Protein AF-A0A7S2YPS2-F1 (afdb_monomer)

Sequence (137 aa):
KQSSAADPNCEWVTFKEVQDCWKTAQAHESKMYNDDGLASETNKLLTSDDYKDGVWEPFWELVHQHRNKRWSAKDPGIVVLDCFAGVGTLIVALKRLGIRIQCVIHCEHDKVATHTFQFNHDCQYNPELVNDGIRYV

Solvent-accessible surface area (backbone atoms only — not comparable to full-atom values): 8282 Å² total; per-residue (Å²): 135,83,79,81,73,76,64,90,82,66,77,71,82,46,71,63,56,53,52,51,51,47,52,52,50,48,61,46,61,72,37,99,58,71,61,76,88,70,60,58,89,84,40,65,64,80,70,29,65,67,44,36,67,71,46,49,50,57,50,50,52,48,23,62,68,26,71,78,62,76,80,54,94,83,56,85,45,45,76,45,78,37,76,74,35,51,57,38,65,67,58,54,51,40,54,60,43,53,52,60,55,41,31,39,40,66,39,60,85,53,66,66,30,44,47,50,22,32,61,75,69,31,37,89,75,24,72,89,46,78,79,80,76,56,44,77,81

Organism: NCBI:txid265537

Secondary structure (DSSP, 8-state):
----PPPTT--PPPHHHHHHHHHHHHHHHTSSS--GGG--TT-TTTT-HHHIIIIIHHHHHHHHHHTT----TTSPPEEEEEET-TTTHHHHHHHHTT--EEEEEEE---HHHHHHHHHHH-TTT-TTS---S-EE-

pLDDT: mean 76.77, std 16.88, range [38.72, 97.5]

Mean predicted aligned error: 12.76 Å

Foldseek 3Di:
DDDPDPDPPPPDQDPVNVVVVVVVVCVQVVPPDNPLVPDDPPPCQSPDPCNCVVPVVVLVVLLVVQVPPDDDPPDDADEEEQACCFQPVVVVSCVSSVGGHAEYEDHHDDPVSVLNNCCVPPCVSPVVDDCPNYHYD

Radius of gyration: 18.96 Å; Cα contacts (8 Å, |Δi|>4): 117; chains: 1; bounding box: 40×50×46 Å

InterPro domains:
  IPR029063 S-adenosyl-L-methionine-dependent methyltransferase superfamily [G3DSA:3.40.50.150] (77-133)
  IPR029063 S-adenosyl-L-methionine-dependent methyltransferase superfamily [SSF53335] (79-126)

Nearest PDB structures (foldseek):
  4u7t-assembly1_A  TM=8.428E-01  e=1.336E-01  Homo sapiens
  4ckb-assembly1_D  TM=5.516E-01  e=3.891E-02  Orthopoxvirus vaccinia
  4ckb-assembly2_A  TM=5.517E-01  e=5.745E-02  Orthopoxvirus vaccinia
  2vdw-assembly2_C  TM=5.570E-01  e=1.031E-01  Orthopoxvirus vaccinia
  7ebx-assembly1_A  TM=4.526E-01  e=3.669E+00  Bombyx mori

Structure (mmCIF, N/CA/C/O backbone):
data_AF-A0A7S2YPS2-F1
#
_entry.id   AF-A0A7S2YPS2-F1
#
loop_
_atom_site.group_PDB
_atom_site.id
_atom_site.type_symbol
_atom_site.label_atom_id
_atom_site.label_alt_id
_atom_site.label_comp_id
_atom_site.label_asym_id
_atom_site.label_entity_id
_atom_site.label_seq_id
_atom_site.pdbx_PDB_ins_code
_atom_site.Cartn_x
_atom_site.Cartn_y
_atom_site.Cartn_z
_atom_site.occupancy
_atom_site.B_iso_or_equiv
_atom_site.auth_seq_id
_atom_site.auth_comp_id
_atom_site.auth_asym_id
_atom_site.auth_atom_id
_atom_site.pdbx_PDB_model_num
ATOM 1 N N . LYS A 1 1 ? 18.286 -34.179 -25.113 1.00 43.31 1 LYS A N 1
ATOM 2 C CA . LYS A 1 1 ? 18.698 -32.954 -24.388 1.00 43.31 1 LYS A CA 1
ATOM 3 C C . LYS A 1 1 ? 18.634 -31.800 -25.382 1.00 43.31 1 LYS A C 1
ATOM 5 O O . LYS A 1 1 ? 19.569 -31.639 -26.149 1.00 43.31 1 LYS A O 1
ATOM 10 N N . GLN A 1 2 ? 17.497 -31.111 -25.469 1.00 40.06 2 GLN A N 1
ATOM 11 C CA . GLN A 1 2 ? 17.365 -29.907 -26.294 1.00 40.06 2 GLN A CA 1
ATOM 12 C C . GLN A 1 2 ? 17.868 -28.728 -25.457 1.00 40.06 2 GLN A C 1
ATOM 14 O O . GLN A 1 2 ? 17.329 -28.481 -24.382 1.00 40.06 2 GLN A O 1
ATOM 19 N N . SER A 1 3 ? 18.934 -28.061 -25.900 1.00 45.69 3 SER A N 1
ATOM 20 C CA . SER A 1 3 ? 19.314 -26.759 -25.357 1.00 45.69 3 SER A CA 1
ATOM 21 C C . SER A 1 3 ? 18.352 -25.727 -25.935 1.00 45.69 3 SER A C 1
ATOM 23 O O . SER A 1 3 ? 18.337 -25.525 -27.150 1.00 45.69 3 SER A O 1
ATOM 25 N N . SER A 1 4 ? 17.539 -25.095 -25.090 1.00 47.06 4 SER A N 1
ATOM 26 C CA . SER A 1 4 ? 16.800 -23.900 -25.484 1.00 47.06 4 SER A CA 1
ATOM 27 C C . SER A 1 4 ? 17.824 -22.809 -25.786 1.00 47.06 4 SER A C 1
ATOM 29 O O . SER A 1 4 ? 18.485 -22.306 -24.875 1.00 47.06 4 SER A O 1
ATOM 31 N N . ALA A 1 5 ? 18.010 -22.493 -27.065 1.00 53.22 5 ALA A N 1
ATOM 32 C CA . ALA A 1 5 ? 18.703 -21.278 -27.454 1.00 53.22 5 ALA A CA 1
ATOM 33 C C . ALA A 1 5 ? 17.948 -20.102 -26.819 1.00 53.22 5 ALA A C 1
ATOM 35 O O . ALA A 1 5 ? 16.731 -20.002 -26.977 1.00 53.22 5 ALA A O 1
ATOM 36 N N . ALA A 1 6 ? 18.656 -19.289 -26.035 1.00 56.00 6 ALA A N 1
ATOM 37 C CA . ALA A 1 6 ? 18.104 -18.068 -25.471 1.00 56.00 6 ALA A CA 1
ATOM 38 C C . ALA A 1 6 ? 17.603 -17.182 -26.619 1.00 56.00 6 ALA A C 1
ATOM 40 O O . ALA A 1 6 ? 18.308 -17.011 -27.616 1.00 56.00 6 ALA A O 1
ATOM 41 N N . ASP A 1 7 ? 16.378 -16.679 -26.487 1.00 55.09 7 ASP A N 1
ATOM 42 C CA . ASP A 1 7 ? 15.782 -15.751 -27.442 1.00 55.09 7 ASP A CA 1
ATOM 43 C C . ASP A 1 7 ? 16.693 -14.512 -27.569 1.00 55.09 7 ASP A C 1
ATOM 45 O O . ASP A 1 7 ? 16.974 -13.868 -26.553 1.00 55.09 7 ASP A O 1
ATOM 49 N N . PRO A 1 8 ? 17.191 -14.175 -28.773 1.00 52.72 8 PRO A N 1
ATOM 50 C CA . PRO A 1 8 ? 18.046 -13.009 -28.983 1.00 52.72 8 PRO A CA 1
ATOM 51 C C . PRO A 1 8 ? 17.337 -11.673 -28.706 1.00 52.72 8 PRO A C 1
ATOM 53 O O . PRO A 1 8 ? 18.015 -10.651 -28.652 1.00 52.72 8 PRO A O 1
ATOM 56 N N . ASN A 1 9 ? 16.015 -11.673 -28.495 1.00 50.56 9 ASN A N 1
ATOM 57 C CA . ASN A 1 9 ? 15.242 -10.493 -28.101 1.00 50.56 9 ASN A CA 1
ATOM 58 C C . ASN A 1 9 ? 15.048 -10.347 -26.581 1.00 50.56 9 ASN A C 1
ATOM 60 O O . ASN A 1 9 ? 14.385 -9.409 -26.139 1.00 50.56 9 ASN A O 1
ATOM 64 N N . CYS A 1 10 ? 15.621 -11.233 -25.760 1.00 45.88 10 CYS A N 1
ATOM 65 C CA . CYS A 1 10 ? 15.756 -10.974 -24.327 1.00 45.88 10 CYS A CA 1
ATOM 66 C C . CYS A 1 10 ? 16.949 -10.035 -24.103 1.00 45.88 10 CYS A C 1
ATOM 68 O O . CYS A 1 10 ? 18.048 -10.476 -23.757 1.00 45.88 10 CYS A O 1
ATOM 70 N N . GLU A 1 11 ? 16.743 -8.733 -24.315 1.00 56.53 11 GLU A N 1
ATOM 71 C CA . GLU A 1 11 ? 17.681 -7.721 -23.831 1.00 56.53 11 GLU A CA 1
ATOM 72 C C . GLU A 1 11 ? 17.707 -7.787 -22.302 1.00 56.53 11 GLU A C 1
ATOM 74 O O . GLU A 1 11 ? 16.761 -7.418 -21.605 1.00 56.53 11 GLU A O 1
ATOM 79 N N . TRP A 1 12 ? 18.793 -8.343 -21.770 1.00 61.34 12 TRP A N 1
ATOM 80 C CA . TRP A 1 12 ? 19.051 -8.347 -20.342 1.00 61.34 12 TRP A CA 1
ATOM 81 C C . TRP A 1 12 ? 19.258 -6.907 -19.893 1.00 61.34 12 TRP A C 1
ATOM 83 O O . TRP A 1 12 ? 20.226 -6.267 -20.305 1.00 61.34 12 TRP A O 1
ATOM 93 N N . VAL A 1 13 ? 18.362 -6.423 -19.033 1.00 60.59 13 VAL A N 1
ATOM 94 C CA . VAL A 1 13 ? 18.512 -5.129 -18.365 1.00 60.59 13 VAL A CA 1
ATOM 95 C C . VAL A 1 13 ? 19.885 -5.098 -17.698 1.00 60.59 13 VAL A C 1
ATOM 97 O O . VAL A 1 13 ? 20.231 -5.972 -16.895 1.00 60.59 13 VAL A O 1
ATOM 100 N N . THR A 1 14 ? 20.702 -4.122 -18.064 1.00 74.50 14 THR A N 1
ATOM 101 C CA . THR A 1 14 ? 22.059 -3.992 -17.548 1.00 74.50 14 THR A CA 1
ATOM 102 C C . THR A 1 14 ? 22.025 -3.578 -16.079 1.00 74.50 14 THR A C 1
ATOM 104 O O . THR A 1 14 ? 21.118 -2.887 -15.617 1.00 74.50 14 THR A O 1
ATOM 107 N N . PHE A 1 15 ? 23.059 -3.948 -15.319 1.00 65.12 15 PHE A N 1
ATOM 108 C CA . PHE A 1 15 ? 23.180 -3.541 -13.915 1.00 65.12 15 PHE A CA 1
ATOM 109 C C . PHE A 1 15 ? 23.082 -2.018 -13.740 1.00 65.12 15 PHE A C 1
ATOM 111 O O . PHE A 1 15 ? 22.505 -1.544 -12.767 1.00 65.12 15 PHE A O 1
ATOM 118 N N . LYS A 1 16 ? 23.607 -1.256 -14.706 1.00 68.56 16 LYS A N 1
ATOM 119 C CA . LYS A 1 16 ? 23.525 0.204 -14.718 1.00 68.56 16 LYS A CA 1
ATOM 120 C C . LYS A 1 16 ? 22.080 0.686 -14.850 1.00 68.56 16 LYS A C 1
ATOM 122 O O . LYS A 1 16 ? 21.675 1.541 -14.077 1.00 68.56 16 LYS A O 1
ATOM 127 N N . GLU A 1 17 ? 21.307 0.112 -15.767 1.00 66.31 17 GLU A N 1
ATOM 128 C CA . GLU A 1 17 ? 19.888 0.450 -15.938 1.00 66.31 17 GLU A CA 1
ATOM 129 C C . GLU A 1 17 ? 19.080 0.109 -14.686 1.00 66.31 17 GLU A C 1
ATOM 131 O O . GLU A 1 17 ? 18.284 0.926 -14.237 1.00 66.31 17 GLU A O 1
ATOM 136 N N . VAL A 1 18 ? 19.354 -1.033 -14.046 1.00 63.97 18 VAL A N 1
ATOM 137 C CA . VAL A 1 18 ? 18.748 -1.375 -12.748 1.00 63.97 18 VAL A CA 1
ATOM 138 C C . VAL A 1 18 ? 19.108 -0.334 -11.683 1.00 63.97 18 VAL A C 1
ATOM 140 O O . VAL A 1 18 ? 18.242 0.100 -10.925 1.00 63.97 18 VAL A O 1
ATOM 143 N N . GLN A 1 19 ? 20.369 0.100 -11.627 1.00 66.12 19 GLN A N 1
ATOM 144 C CA . GLN A 1 19 ? 20.838 1.086 -10.651 1.00 66.12 19 GLN A CA 1
ATOM 145 C C . GLN A 1 19 ? 20.251 2.481 -10.890 1.00 66.12 19 GLN A C 1
ATOM 147 O O . GLN A 1 19 ? 19.938 3.186 -9.929 1.00 66.12 19 GLN A O 1
ATOM 152 N N . ASP A 1 20 ? 20.109 2.879 -12.150 1.00 68.00 20 ASP A N 1
ATOM 153 C CA . ASP A 1 20 ? 19.528 4.158 -12.542 1.00 68.00 20 ASP A CA 1
ATOM 154 C C . ASP A 1 20 ? 18.016 4.154 -12.264 1.00 68.00 20 ASP A C 1
ATOM 156 O O . ASP A 1 20 ? 17.522 5.066 -11.602 1.00 68.00 20 ASP A O 1
ATOM 160 N N . CYS A 1 21 ? 17.304 3.075 -12.615 1.00 64.94 21 CYS A N 1
ATOM 161 C CA . CYS A 1 21 ? 15.903 2.878 -12.235 1.00 64.94 21 CYS A CA 1
ATOM 162 C C . CYS A 1 21 ? 15.707 2.885 -10.714 1.00 64.94 21 CYS A C 1
ATOM 164 O O . CYS A 1 21 ? 14.763 3.507 -10.232 1.00 64.94 21 CYS A O 1
ATOM 166 N N . TRP A 1 22 ? 16.600 2.249 -9.949 1.00 66.38 22 TRP A N 1
ATOM 167 C CA . TRP A 1 22 ? 16.543 2.247 -8.485 1.00 66.38 22 TRP A CA 1
ATOM 168 C C . TRP A 1 22 ? 16.751 3.645 -7.892 1.00 66.38 22 TRP A C 1
ATOM 170 O O . TRP A 1 22 ? 15.989 4.052 -7.021 1.00 66.38 22 TRP A O 1
ATOM 180 N N . LYS A 1 23 ? 17.728 4.418 -8.384 1.00 67.06 23 LYS A N 1
ATOM 181 C CA . LYS A 1 23 ? 17.9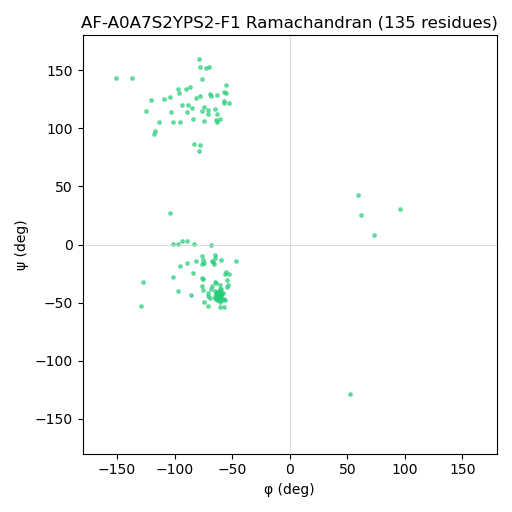46 5.806 -7.934 1.00 67.06 23 LYS A CA 1
ATOM 182 C C . LYS A 1 23 ? 16.758 6.703 -8.264 1.00 67.06 23 LYS A C 1
ATOM 184 O O . LYS A 1 23 ? 16.372 7.521 -7.434 1.00 67.06 23 LYS A O 1
ATOM 189 N N . THR A 1 24 ? 16.171 6.549 -9.451 1.00 64.88 24 THR A N 1
ATOM 190 C CA . THR A 1 24 ? 14.962 7.282 -9.842 1.00 64.88 24 THR A CA 1
ATOM 191 C C . THR A 1 24 ? 13.779 6.894 -8.958 1.00 64.88 24 THR A C 1
ATOM 193 O O . THR A 1 24 ? 13.121 7.777 -8.416 1.00 64.88 24 THR A O 1
ATOM 196 N N . ALA A 1 25 ? 13.553 5.596 -8.734 1.00 56.91 25 ALA A N 1
ATOM 197 C CA . ALA A 1 25 ? 12.496 5.107 -7.851 1.00 56.91 25 ALA A CA 1
ATOM 198 C C . ALA A 1 25 ? 12.678 5.614 -6.411 1.00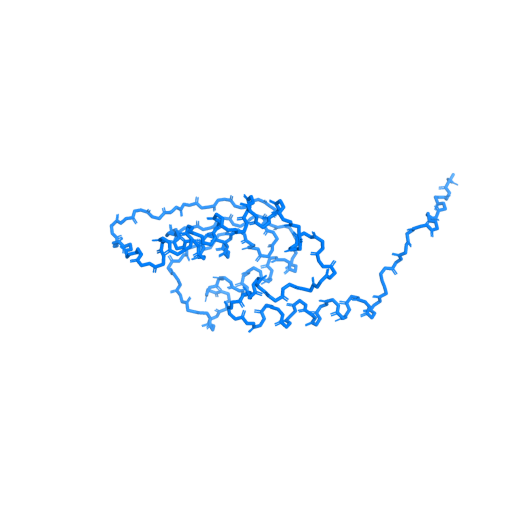 56.91 25 ALA A C 1
ATOM 200 O O . ALA A 1 25 ? 11.744 6.161 -5.835 1.00 56.91 25 ALA A O 1
ATOM 201 N N . GLN A 1 26 ? 13.897 5.549 -5.871 1.00 54.38 26 GLN A N 1
ATOM 202 C CA . GLN A 1 26 ? 14.226 6.060 -4.540 1.00 54.38 26 GLN A CA 1
ATOM 203 C C . GLN A 1 26 ? 14.023 7.579 -4.439 1.00 54.38 26 GLN A C 1
ATOM 205 O O . GLN A 1 26 ? 13.483 8.066 -3.449 1.00 54.38 26 GLN A O 1
ATOM 210 N N . ALA A 1 27 ? 14.420 8.348 -5.457 1.00 53.12 27 ALA A N 1
ATOM 211 C CA . ALA A 1 27 ? 14.188 9.791 -5.486 1.00 53.12 27 ALA A CA 1
ATOM 212 C C . ALA A 1 27 ? 12.688 10.131 -5.537 1.00 53.12 27 ALA A C 1
ATOM 214 O O . ALA A 1 27 ? 12.270 11.127 -4.943 1.00 53.12 27 ALA A O 1
ATOM 215 N N . HIS A 1 28 ? 11.881 9.294 -6.194 1.00 52.09 28 HIS A N 1
ATOM 216 C CA . HIS A 1 28 ? 10.429 9.447 -6.271 1.00 52.09 28 HIS A CA 1
ATOM 217 C C . HIS A 1 28 ? 9.743 9.048 -4.952 1.00 52.09 28 HIS A C 1
ATOM 219 O O . HIS A 1 28 ? 8.851 9.765 -4.512 1.00 52.09 28 HIS A O 1
ATOM 225 N N . GLU A 1 29 ? 10.209 7.989 -4.280 1.00 44.69 29 GLU A N 1
ATOM 226 C CA . GLU A 1 29 ? 9.695 7.532 -2.976 1.00 44.69 29 GLU A CA 1
ATOM 227 C C . GLU A 1 29 ? 10.141 8.407 -1.791 1.00 44.69 29 GLU A C 1
ATOM 229 O O . GLU A 1 29 ? 9.417 8.539 -0.807 1.00 44.69 29 GLU A O 1
ATOM 234 N N . SER A 1 30 ? 11.323 9.035 -1.865 1.00 41.56 30 SER A N 1
ATOM 235 C CA . SER A 1 30 ? 11.890 9.863 -0.781 1.00 41.56 30 SER A CA 1
ATOM 236 C C . SER A 1 30 ? 11.119 11.157 -0.499 1.00 41.56 30 SER A C 1
ATOM 238 O O . SER A 1 30 ? 11.318 11.796 0.539 1.00 41.56 30 SER A O 1
ATOM 240 N N . LYS A 1 31 ? 10.224 11.559 -1.404 1.00 44.44 31 LYS A N 1
ATOM 241 C CA . LYS A 1 31 ? 9.253 12.609 -1.123 1.00 44.44 31 LYS A CA 1
ATOM 242 C C . LYS A 1 31 ? 8.038 11.918 -0.523 1.00 44.44 31 LYS A C 1
ATOM 244 O O . LYS A 1 31 ? 7.392 11.120 -1.183 1.00 44.44 31 LYS A O 1
ATOM 249 N N . MET A 1 32 ? 7.687 12.294 0.709 1.00 38.72 32 MET A N 1
ATOM 250 C CA . MET A 1 32 ? 6.476 11.855 1.433 1.00 38.72 32 MET A CA 1
ATOM 251 C C . MET A 1 32 ? 5.173 11.921 0.604 1.00 38.72 32 MET A C 1
ATOM 253 O O . MET A 1 32 ? 4.155 11.350 0.990 1.00 38.72 32 MET A O 1
ATOM 257 N N . TYR A 1 33 ? 5.208 12.620 -0.529 1.00 44.50 33 TYR A N 1
ATOM 258 C CA . TYR A 1 33 ? 4.175 12.698 -1.539 1.00 44.50 33 TYR A CA 1
ATOM 259 C C . TYR A 1 33 ? 4.813 12.302 -2.877 1.00 44.50 33 TYR A C 1
ATOM 261 O O . TYR A 1 33 ? 5.679 13.032 -3.362 1.00 44.50 33 TYR A O 1
ATOM 269 N N . ASN A 1 34 ? 4.392 11.180 -3.482 1.00 50.25 34 ASN A N 1
ATOM 270 C CA . ASN A 1 34 ? 4.618 11.000 -4.918 1.00 50.25 34 ASN A CA 1
ATOM 271 C C . ASN A 1 34 ? 3.871 12.153 -5.580 1.00 50.25 34 ASN A C 1
ATOM 273 O O . ASN A 1 34 ? 2.641 12.206 -5.531 1.00 50.25 34 ASN A O 1
ATOM 277 N N . ASP A 1 35 ? 4.615 13.118 -6.100 1.00 51.53 35 ASP A N 1
ATOM 278 C CA . ASP A 1 35 ? 4.041 14.189 -6.891 1.00 51.53 35 ASP A CA 1
ATOM 279 C C . ASP A 1 35 ? 3.777 13.613 -8.281 1.00 51.53 35 ASP A C 1
ATOM 281 O O . ASP A 1 35 ? 4.629 13.659 -9.170 1.00 51.53 35 ASP A O 1
ATOM 285 N N . ASP A 1 36 ? 2.611 12.981 -8.429 1.00 51.69 36 ASP A N 1
ATOM 286 C CA . ASP A 1 36 ? 2.183 12.336 -9.672 1.00 51.69 36 ASP A CA 1
ATOM 287 C C . ASP A 1 36 ? 2.103 13.350 -10.841 1.00 51.69 36 ASP A C 1
ATOM 289 O O . ASP A 1 36 ? 2.057 12.947 -12.001 1.00 51.69 36 ASP A O 1
ATOM 293 N N . GLY A 1 37 ? 2.144 14.663 -10.553 1.00 51.88 37 GLY A N 1
ATOM 294 C CA . GLY A 1 37 ? 2.234 15.742 -11.540 1.00 51.88 37 GLY A CA 1
ATOM 295 C C . GLY A 1 37 ? 3.623 15.936 -12.166 1.00 51.88 37 GLY A C 1
ATOM 296 O O . GLY A 1 37 ? 3.747 16.670 -13.143 1.00 51.88 37 GLY A O 1
ATOM 297 N N . LEU A 1 38 ? 4.664 15.274 -11.647 1.00 51.16 38 LEU A N 1
ATOM 298 C CA . LEU A 1 38 ? 6.035 15.299 -12.183 1.00 51.16 38 LEU A CA 1
ATOM 299 C C . LEU A 1 38 ? 6.392 14.013 -12.946 1.00 51.16 38 LEU A C 1
ATOM 301 O O . LEU A 1 38 ? 7.557 13.609 -12.997 1.00 51.16 38 LEU A O 1
ATOM 305 N N . ALA A 1 39 ? 5.395 13.337 -13.516 1.00 53.69 39 ALA A N 1
ATOM 306 C CA . ALA A 1 39 ? 5.621 12.168 -14.349 1.00 53.69 39 ALA A CA 1
ATOM 307 C C . ALA A 1 39 ? 6.594 12.484 -15.499 1.00 53.69 39 ALA A C 1
ATOM 309 O O . ALA A 1 39 ? 6.413 13.455 -16.229 1.00 53.69 39 ALA A O 1
ATOM 310 N N . SER A 1 40 ? 7.619 11.646 -15.681 1.00 52.75 40 SER A N 1
ATOM 311 C CA . SER A 1 40 ? 8.495 11.720 -16.857 1.00 52.75 40 SER A CA 1
ATOM 312 C C . SER A 1 40 ? 7.662 11.640 -18.138 1.00 52.75 40 SER A C 1
ATOM 314 O O . SER A 1 40 ? 6.794 10.773 -18.234 1.00 52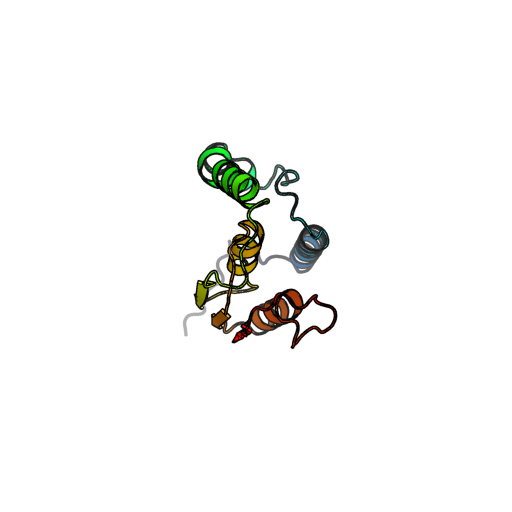.75 40 SER A O 1
ATOM 316 N N . GLU A 1 41 ? 7.972 12.460 -19.147 1.00 55.47 41 GLU A N 1
ATOM 317 C CA . GLU A 1 41 ? 7.304 12.437 -20.464 1.00 55.47 41 GLU A CA 1
ATOM 318 C C . GLU A 1 41 ? 7.352 11.048 -21.130 1.00 55.47 41 GLU A C 1
ATOM 320 O O . GLU A 1 41 ? 6.504 10.698 -21.949 1.00 55.47 41 GLU A O 1
ATOM 325 N N . THR A 1 42 ? 8.326 10.217 -20.748 1.00 50.78 42 THR A N 1
ATOM 326 C CA . THR A 1 42 ? 8.467 8.834 -21.222 1.00 50.78 42 THR A CA 1
ATOM 327 C C . THR A 1 42 ? 7.466 7.856 -20.601 1.00 50.78 42 THR A C 1
ATOM 329 O O . THR A 1 42 ? 7.316 6.737 -21.099 1.00 50.78 42 THR A O 1
ATOM 332 N N . ASN A 1 43 ? 6.762 8.242 -19.535 1.00 56.22 43 ASN A N 1
ATOM 333 C CA . ASN A 1 43 ? 5.771 7.399 -18.883 1.00 56.22 43 ASN A CA 1
ATOM 334 C C . ASN A 1 43 ? 4.427 7.491 -19.614 1.00 56.22 43 ASN A C 1
ATOM 336 O O . ASN A 1 43 ? 3.553 8.272 -19.245 1.00 56.22 43 ASN A O 1
ATOM 340 N N . LYS A 1 44 ? 4.268 6.645 -20.640 1.00 63.12 44 LYS A N 1
ATOM 341 C CA . LYS A 1 44 ? 3.069 6.567 -21.497 1.00 63.12 44 LYS A CA 1
ATOM 342 C C . LYS A 1 44 ? 1.752 6.411 -20.734 1.00 63.12 44 LYS A C 1
ATOM 344 O O . LYS A 1 44 ? 0.710 6.755 -21.276 1.00 63.12 44 LYS A O 1
ATOM 349 N N . LEU A 1 45 ? 1.784 5.853 -19.522 1.00 64.69 45 LEU A N 1
ATOM 350 C CA . LEU A 1 45 ? 0.586 5.700 -18.703 1.00 64.69 45 LEU A CA 1
ATOM 351 C C . LEU A 1 45 ? 0.160 7.050 -18.119 1.00 64.69 45 LEU A C 1
ATOM 353 O O . LEU A 1 45 ? -0.989 7.439 -18.254 1.00 64.69 45 LEU A O 1
ATOM 357 N N . LEU A 1 46 ? 1.098 7.778 -17.511 1.00 62.62 46 LEU A N 1
ATOM 358 C CA . LEU A 1 46 ? 0.815 9.047 -16.834 1.00 62.62 46 LEU A CA 1
ATOM 359 C C . LEU A 1 46 ? 0.606 10.219 -17.809 1.00 62.62 46 LEU A C 1
ATOM 361 O O . LEU A 1 46 ? 0.050 11.238 -17.415 1.00 62.62 46 LEU A O 1
ATOM 365 N N . THR A 1 47 ? 1.031 10.075 -19.068 1.00 65.62 47 THR A N 1
ATOM 366 C CA . THR A 1 47 ? 0.801 11.051 -20.148 1.00 65.62 47 THR A CA 1
ATOM 367 C C . THR A 1 47 ? -0.396 10.715 -21.043 1.00 65.62 47 THR A C 1
ATOM 369 O O . THR A 1 47 ? -0.670 11.450 -21.988 1.00 65.62 47 THR A O 1
ATOM 372 N N . SER A 1 48 ? -1.110 9.617 -20.775 1.00 81.19 48 SER A N 1
ATOM 373 C CA . SER A 1 48 ? -2.324 9.245 -21.506 1.00 81.19 48 SER A CA 1
ATOM 374 C C . SER A 1 48 ? -3.535 10.009 -20.970 1.00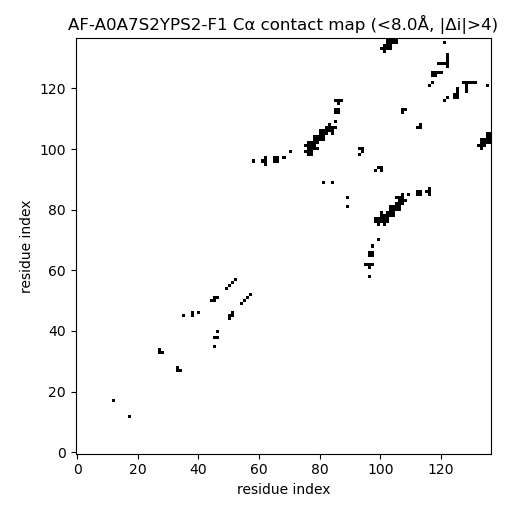 81.19 48 SER A C 1
ATOM 376 O O . SER A 1 48 ? -3.831 9.924 -19.778 1.00 81.19 48 SER A O 1
ATOM 378 N N . ASP A 1 49 ? -4.265 10.688 -21.860 1.00 83.00 49 ASP A N 1
ATOM 379 C CA . ASP A 1 49 ? -5.508 11.393 -21.515 1.00 83.00 49 ASP A CA 1
ATOM 380 C C . ASP A 1 49 ? -6.551 10.434 -20.907 1.00 83.00 49 ASP A C 1
ATOM 382 O O . ASP A 1 49 ? -7.130 10.734 -19.870 1.00 83.00 49 ASP A O 1
ATOM 386 N N . ASP A 1 50 ? -6.698 9.219 -21.454 1.00 83.81 50 ASP A N 1
ATOM 387 C CA . ASP A 1 50 ? -7.624 8.202 -20.923 1.00 83.81 50 ASP A CA 1
ATOM 388 C C . ASP A 1 50 ? -7.300 7.803 -19.473 1.00 83.81 50 ASP A C 1
ATOM 390 O O . ASP A 1 50 ? -8.198 7.616 -18.649 1.00 83.81 50 ASP A O 1
ATOM 394 N N . TYR A 1 51 ? -6.014 7.656 -19.141 1.00 79.00 51 TYR A N 1
ATOM 395 C CA . TYR A 1 51 ? -5.595 7.349 -17.772 1.00 79.00 51 TYR A CA 1
ATOM 396 C C . TYR A 1 51 ? -5.803 8.550 -16.849 1.00 79.00 51 TYR A C 1
ATOM 398 O O . TYR A 1 51 ? -6.254 8.397 -15.708 1.00 79.00 51 TYR A O 1
ATOM 406 N N . LYS A 1 52 ? -5.478 9.746 -17.343 1.00 80.06 52 LYS A N 1
ATOM 407 C CA . LYS A 1 52 ? -5.621 10.979 -16.584 1.00 80.06 52 LYS A CA 1
ATOM 408 C C . LYS A 1 52 ? -7.084 11.210 -16.200 1.00 80.06 52 LYS A C 1
ATOM 410 O O . LYS A 1 52 ? -7.384 11.310 -15.011 1.00 80.06 52 LYS A O 1
ATOM 415 N N . ASP A 1 53 ? -7.976 11.189 -17.179 1.00 84.06 53 ASP A N 1
ATOM 416 C CA . ASP A 1 53 ? -9.394 11.499 -16.999 1.00 84.06 53 ASP A CA 1
ATOM 417 C C . ASP A 1 53 ? -10.146 10.328 -16.340 1.00 84.06 53 ASP A C 1
ATOM 419 O O . ASP A 1 53 ? -11.053 10.523 -15.530 1.00 84.06 53 ASP A O 1
ATOM 423 N N . GLY A 1 54 ? -9.769 9.086 -16.661 1.00 83.06 54 GLY A N 1
ATOM 424 C CA . GLY A 1 54 ? -10.462 7.888 -16.184 1.00 83.06 54 GLY A CA 1
ATOM 425 C C . GLY A 1 54 ? -10.034 7.400 -14.798 1.00 83.06 54 GLY A C 1
ATOM 426 O O . GLY A 1 54 ? -10.808 6.709 -14.132 1.00 83.06 54 GLY A O 1
ATOM 427 N N . VAL A 1 55 ? -8.813 7.718 -14.356 1.00 82.56 55 VAL A N 1
ATOM 428 C CA . VAL A 1 55 ? -8.239 7.177 -13.110 1.00 82.56 55 VAL A CA 1
ATOM 429 C C . VAL A 1 55 ? -7.685 8.276 -12.215 1.00 82.56 55 VAL A C 1
ATOM 431 O O . VAL A 1 55 ? -8.046 8.341 -11.038 1.00 82.56 55 VAL A O 1
ATOM 434 N N . TRP A 1 56 ? -6.809 9.131 -12.744 1.00 81.75 56 TRP A N 1
ATOM 435 C CA . TRP A 1 56 ? -6.063 10.089 -11.927 1.00 81.75 56 TRP A CA 1
ATOM 436 C C . TRP A 1 56 ? -6.948 11.212 -11.376 1.00 81.75 56 TRP A C 1
ATOM 438 O O . TRP A 1 56 ? -6.964 11.412 -10.159 1.00 81.75 56 TRP A O 1
ATOM 448 N N . GLU A 1 57 ? -7.712 11.908 -12.224 1.00 84.44 57 GLU A N 1
ATOM 449 C CA . GLU A 1 57 ? -8.598 12.993 -11.777 1.00 84.44 57 GLU A CA 1
ATOM 450 C C . GLU A 1 57 ? -9.656 12.494 -10.775 1.00 84.44 57 GLU A C 1
ATOM 452 O O . GLU A 1 57 ? -9.710 13.045 -9.670 1.00 84.44 57 GLU A O 1
ATOM 457 N N . PRO A 1 58 ? -10.405 11.398 -11.035 1.00 86.25 58 PRO A N 1
ATOM 458 C CA . PRO A 1 58 ? -11.375 10.873 -10.073 1.00 86.25 58 PRO A CA 1
ATOM 459 C C . PRO A 1 58 ? -10.747 10.465 -8.734 1.00 86.25 58 PRO A C 1
ATOM 461 O O . PRO A 1 58 ? -11.333 10.680 -7.669 1.00 86.25 58 PRO A O 1
ATOM 464 N N . PHE A 1 59 ? -9.542 9.882 -8.758 1.00 85.62 59 PHE A N 1
ATOM 465 C CA . PHE A 1 59 ? -8.824 9.534 -7.533 1.00 85.62 59 PHE A CA 1
ATOM 466 C C . PHE A 1 59 ? -8.491 10.782 -6.712 1.00 85.62 59 PHE A C 1
ATOM 468 O O . PHE A 1 59 ? -8.756 10.816 -5.507 1.00 85.62 59 PHE A O 1
ATOM 475 N N . TRP A 1 60 ? -7.948 11.823 -7.346 1.00 83.81 60 TRP A N 1
ATOM 476 C CA . TRP A 1 60 ? -7.599 13.064 -6.656 1.00 83.81 60 TRP A CA 1
ATOM 477 C C . TRP A 1 60 ? -8.822 13.833 -6.167 1.00 83.81 60 TRP A C 1
ATOM 479 O O . TRP A 1 60 ? -8.788 14.374 -5.059 1.00 83.81 60 TRP A O 1
ATOM 489 N N . GLU A 1 61 ? -9.925 13.825 -6.913 1.00 87.56 61 GL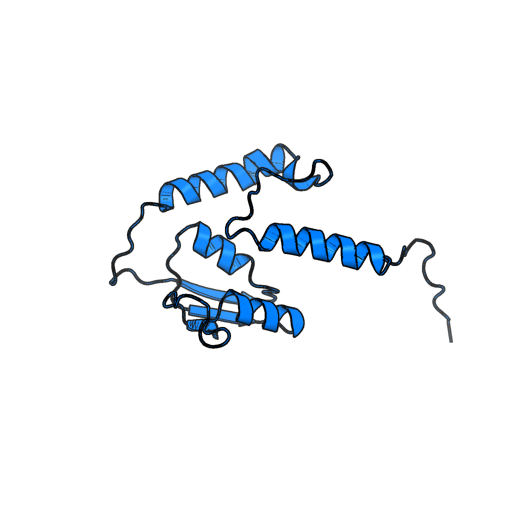U A N 1
ATOM 490 C CA . GLU A 1 61 ? -11.200 14.362 -6.438 1.00 87.56 61 GLU A CA 1
ATOM 491 C C . GLU A 1 61 ? -11.650 13.674 -5.144 1.00 87.56 61 GLU A C 1
ATOM 493 O O . GLU A 1 61 ? -11.976 14.356 -4.167 1.00 87.56 61 GLU A O 1
ATOM 498 N N . LEU A 1 62 ? -11.596 12.339 -5.084 1.00 84.44 62 LEU A N 1
ATOM 499 C CA . LEU A 1 62 ? -11.924 11.580 -3.873 1.00 84.44 62 LEU A CA 1
ATOM 500 C C . LEU A 1 62 ? -10.971 11.895 -2.714 1.00 84.44 62 LEU A C 1
ATOM 502 O O . LEU A 1 62 ? -11.423 12.113 -1.585 1.00 84.44 62 LEU A O 1
ATOM 506 N N . VAL A 1 63 ? -9.663 11.976 -2.978 1.00 84.88 63 VAL A N 1
ATOM 507 C CA . VAL A 1 63 ? -8.667 12.397 -1.978 1.00 84.88 63 VAL A CA 1
ATOM 508 C C . VAL A 1 63 ? -9.026 13.776 -1.423 1.00 84.88 63 VAL A C 1
ATOM 510 O O . VAL A 1 63 ? -9.061 13.961 -0.205 1.00 84.88 63 VAL A O 1
ATOM 513 N N . HIS A 1 64 ? -9.344 14.745 -2.284 1.00 84.00 64 HIS A N 1
ATOM 514 C CA . HIS A 1 64 ? -9.712 16.097 -1.867 1.00 84.00 64 HIS A CA 1
ATOM 515 C C . HIS A 1 64 ? -11.011 16.134 -1.059 1.00 84.00 64 HIS A C 1
ATOM 517 O O . HIS A 1 64 ? -11.059 16.811 -0.027 1.00 84.00 64 HIS A O 1
ATOM 523 N N . GLN A 1 65 ? -12.028 15.370 -1.465 1.00 83.00 65 GLN A N 1
ATOM 524 C CA . GLN A 1 65 ? -13.279 15.227 -0.715 1.00 83.00 65 GLN A CA 1
ATOM 525 C C . GLN A 1 65 ? -13.038 14.643 0.684 1.00 83.00 65 GLN A C 1
ATOM 527 O O . GLN A 1 65 ? -13.664 15.065 1.660 1.00 83.00 65 GLN A O 1
ATOM 532 N N . HIS A 1 66 ? -12.115 13.688 0.806 1.00 82.06 66 HIS A N 1
ATOM 533 C CA . HIS A 1 66 ? -11.851 12.986 2.060 1.00 82.06 66 HIS A CA 1
ATOM 534 C C . HIS A 1 66 ? -10.798 13.653 2.950 1.00 82.06 66 HIS A C 1
ATOM 536 O O . HIS A 1 66 ? -10.766 13.372 4.148 1.00 82.06 66 HIS A O 1
ATOM 542 N N . ARG A 1 67 ? -9.985 14.579 2.425 1.00 75.56 67 ARG A N 1
ATOM 543 C CA . ARG A 1 67 ? -8.871 15.220 3.152 1.00 75.56 67 ARG A CA 1
ATOM 544 C C . ARG A 1 67 ? -9.285 15.876 4.474 1.00 75.56 67 ARG A C 1
ATOM 546 O O . ARG A 1 67 ? -8.494 15.926 5.410 1.00 75.56 67 ARG A O 1
ATOM 553 N N . ASN A 1 68 ? -10.524 16.360 4.558 1.00 70.06 68 ASN A N 1
ATOM 554 C CA . ASN A 1 68 ? -11.071 17.020 5.748 1.00 70.06 68 ASN A CA 1
ATOM 555 C C . ASN A 1 68 ? -11.984 16.116 6.590 1.00 70.06 68 ASN A C 1
ATOM 557 O O . ASN A 1 68 ? -12.533 16.560 7.604 1.00 70.06 68 ASN A O 1
ATOM 561 N N . LYS A 1 69 ? -12.175 14.856 6.188 1.00 76.06 69 LYS A N 1
ATOM 562 C CA . LYS A 1 69 ? -13.068 13.925 6.872 1.00 76.06 69 LYS A CA 1
ATOM 563 C C . LYS A 1 69 ? -12.408 13.471 8.173 1.00 76.06 69 LYS A C 1
ATOM 565 O O . LYS A 1 69 ? -11.455 12.698 8.180 1.00 76.06 69 LYS A O 1
ATOM 570 N N . ARG A 1 70 ? -12.905 13.984 9.300 1.00 74.75 70 ARG A N 1
ATOM 571 C CA . ARG A 1 70 ? -12.473 13.546 10.630 1.00 74.75 70 ARG A CA 1
ATOM 572 C C . ARG A 1 70 ? -13.256 12.303 11.018 1.00 74.75 70 ARG A C 1
ATOM 574 O O . ARG A 1 70 ? -14.441 12.398 11.324 1.00 74.75 70 ARG A O 1
ATOM 581 N N . TRP A 1 71 ? -12.587 11.159 11.015 1.00 73.44 71 TRP A N 1
ATOM 582 C CA . TRP A 1 71 ? -13.159 9.928 11.549 1.00 73.44 71 TRP A CA 1
ATOM 583 C C . TRP A 1 71 ? -13.285 10.030 13.064 1.00 73.44 71 TRP A C 1
ATOM 585 O O . TRP A 1 71 ? -12.337 10.399 13.764 1.00 73.44 71 TRP A O 1
ATOM 595 N N . SER A 1 72 ? -14.467 9.714 13.574 1.00 75.75 72 SER A N 1
ATOM 596 C CA . SER A 1 72 ? -14.684 9.575 15.005 1.00 75.75 72 SER A CA 1
ATOM 597 C C . SER A 1 72 ? -14.023 8.286 15.490 1.00 75.75 72 SER A C 1
ATOM 599 O O . SER A 1 72 ? -13.956 7.303 14.755 1.00 75.75 72 SER A O 1
ATOM 601 N N . ALA A 1 73 ? -13.595 8.233 16.756 1.00 70.75 73 ALA A N 1
ATOM 602 C CA . ALA A 1 73 ? -13.048 7.005 17.340 1.00 70.75 73 ALA A CA 1
ATOM 603 C C . ALA A 1 73 ? -14.020 5.809 17.238 1.00 70.75 73 ALA A C 1
ATOM 605 O O . ALA A 1 73 ? -13.558 4.670 17.181 1.00 70.75 73 ALA A O 1
ATOM 606 N N . LYS A 1 74 ? -15.332 6.076 17.150 1.00 75.56 74 LYS A N 1
ATOM 607 C CA . LYS A 1 74 ? -16.408 5.081 17.044 1.00 75.56 74 LYS A CA 1
ATOM 608 C C . LYS A 1 74 ? -16.617 4.544 15.626 1.00 75.56 74 LYS 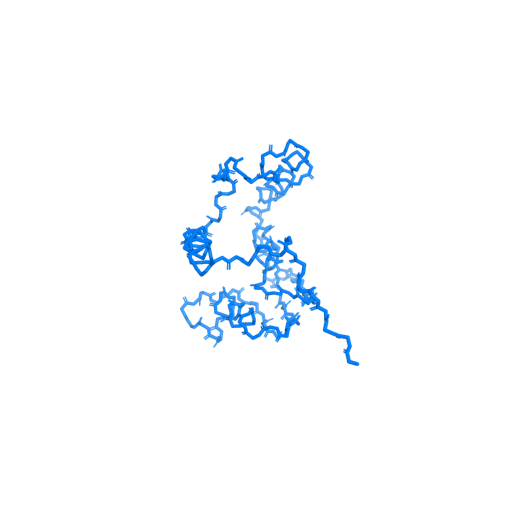A C 1
ATOM 610 O O . LYS A 1 74 ? -17.296 3.533 15.482 1.00 75.56 74 LYS A O 1
ATOM 615 N N . ASP A 1 75 ? -16.057 5.193 14.607 1.00 80.19 75 ASP A N 1
ATOM 616 C CA . ASP A 1 75 ? -16.258 4.774 13.221 1.00 80.19 75 ASP A CA 1
ATOM 617 C C . ASP A 1 75 ? -15.428 3.510 12.958 1.00 80.19 75 ASP A C 1
ATOM 619 O O . ASP A 1 75 ? -14.201 3.562 13.105 1.00 80.19 75 ASP A O 1
ATOM 623 N N . PRO A 1 76 ? -16.049 2.371 12.606 1.00 80.38 76 PRO A N 1
ATOM 624 C CA . PRO A 1 76 ? -15.310 1.138 12.376 1.00 80.38 76 PRO A CA 1
ATOM 625 C C . PRO A 1 76 ? -14.363 1.319 11.184 1.00 80.38 76 PRO A C 1
ATOM 627 O O . PRO A 1 76 ? -14.768 1.793 10.123 1.00 80.38 76 PRO A O 1
ATOM 630 N N . GLY A 1 77 ? -13.088 0.974 11.374 1.00 88.75 77 GLY A N 1
ATOM 631 C CA . GLY A 1 77 ? -12.116 0.938 10.284 1.00 88.75 77 GLY A CA 1
ATOM 632 C C . GLY A 1 77 ? -12.273 -0.329 9.445 1.00 88.75 77 GLY A C 1
ATOM 633 O O . GLY A 1 77 ? -12.828 -1.325 9.908 1.00 88.75 77 GLY A O 1
ATOM 634 N N . ILE A 1 78 ? -11.773 -0.307 8.214 1.00 93.75 78 ILE A N 1
ATOM 635 C CA . ILE A 1 78 ? -11.794 -1.485 7.343 1.00 93.75 78 ILE A CA 1
ATOM 636 C C . ILE A 1 78 ? -10.689 -2.478 7.716 1.00 93.75 78 ILE A C 1
ATOM 638 O O . ILE A 1 78 ? -9.628 -2.099 8.218 1.00 93.75 78 ILE A O 1
ATOM 642 N N . VAL A 1 79 ? -10.933 -3.754 7.429 1.00 95.94 79 VAL A N 1
ATOM 643 C CA . VAL A 1 79 ? -9.912 -4.806 7.449 1.00 95.94 79 VAL A CA 1
ATOM 644 C C . VAL A 1 79 ? -9.549 -5.126 6.007 1.00 95.94 79 VAL A C 1
ATOM 646 O O . VAL A 1 79 ? -10.435 -5.389 5.195 1.00 95.94 79 VAL A O 1
ATOM 649 N N . VAL A 1 80 ? -8.259 -5.082 5.693 1.00 96.31 80 VAL A N 1
ATOM 650 C CA . VAL A 1 80 ? -7.731 -5.297 4.344 1.00 96.31 80 VAL A CA 1
ATOM 651 C C . VAL A 1 80 ? -6.999 -6.630 4.316 1.00 96.31 80 VAL A C 1
ATOM 653 O O . VAL A 1 80 ? -6.093 -6.842 5.115 1.00 96.31 80 VAL A O 1
ATOM 656 N N . LEU A 1 81 ? -7.385 -7.512 3.398 1.00 97.50 81 LEU A N 1
ATOM 657 C CA . LEU A 1 81 ? -6.589 -8.670 3.001 1.00 97.50 81 LEU A CA 1
ATOM 658 C C . LEU A 1 81 ? -5.955 -8.340 1.652 1.00 97.50 81 LEU A C 1
ATOM 660 O O . LEU A 1 81 ? -6.682 -8.171 0.674 1.00 97.50 81 LEU A O 1
ATOM 664 N N . ASP A 1 82 ? -4.631 -8.229 1.622 1.00 96.12 82 ASP A N 1
ATOM 665 C CA . ASP A 1 82 ? -3.877 -7.879 0.420 1.00 96.12 82 ASP A CA 1
ATOM 666 C C . ASP A 1 82 ? -3.023 -9.076 -0.017 1.00 96.12 82 ASP A C 1
ATOM 668 O O . ASP A 1 82 ? -2.042 -9.438 0.638 1.00 96.12 82 ASP A O 1
ATOM 672 N N . CYS A 1 83 ? -3.455 -9.744 -1.088 1.00 96.62 83 CYS A N 1
ATOM 673 C CA . CYS A 1 83 ? -2.807 -10.931 -1.642 1.00 96.62 83 CYS A CA 1
ATOM 674 C C . CYS A 1 83 ? -1.874 -10.533 -2.785 1.00 96.62 83 CYS A C 1
ATOM 676 O O . CYS A 1 83 ? -2.322 -9.865 -3.713 1.00 96.62 83 CYS A O 1
ATOM 678 N N . PHE A 1 84 ? -0.628 -11.019 -2.765 1.00 94.75 84 PHE A N 1
ATOM 679 C CA . PHE A 1 84 ? 0.431 -10.576 -3.688 1.00 94.75 84 PHE A CA 1
ATOM 680 C C . PHE A 1 84 ? 0.681 -9.069 -3.560 1.00 94.75 84 PHE A C 1
ATOM 682 O O . PHE A 1 84 ? 0.789 -8.338 -4.544 1.00 94.75 84 PHE A O 1
ATOM 689 N N . ALA A 1 85 ? 0.707 -8.612 -2.309 1.00 90.81 85 ALA A N 1
ATOM 690 C CA . ALA A 1 85 ? 0.684 -7.203 -1.941 1.00 90.81 85 ALA A CA 1
ATOM 691 C C . ALA A 1 85 ? 1.938 -6.426 -2.374 1.00 90.81 85 ALA A C 1
ATOM 693 O O . ALA A 1 85 ? 1.948 -5.187 -2.359 1.00 90.81 85 ALA A O 1
ATOM 694 N N . GLY A 1 86 ? 3.023 -7.130 -2.711 1.00 94.81 86 GLY A N 1
ATOM 695 C CA . GLY A 1 86 ? 4.315 -6.530 -2.986 1.00 94.81 86 GLY A CA 1
ATOM 696 C C . GLY A 1 86 ? 4.737 -5.615 -1.837 1.00 94.81 86 GLY A C 1
ATOM 697 O O . GLY A 1 86 ? 4.696 -5.987 -0.662 1.00 94.81 86 GLY A O 1
ATOM 698 N N . VAL A 1 87 ? 5.105 -4.384 -2.190 1.00 93.38 87 VAL A N 1
ATOM 699 C CA . VAL A 1 87 ? 5.568 -3.358 -1.244 1.00 93.38 87 VAL A CA 1
ATOM 700 C C . VAL A 1 87 ? 4.437 -2.586 -0.548 1.00 93.38 87 VAL A C 1
ATOM 702 O O . VAL A 1 87 ? 4.729 -1.717 0.266 1.00 93.38 87 VAL A O 1
ATOM 705 N N . GLY A 1 88 ? 3.158 -2.882 -0.828 1.00 91.94 88 GLY A N 1
ATOM 706 C CA . GLY A 1 88 ? 2.016 -2.259 -0.136 1.00 91.94 88 GLY A CA 1
ATOM 707 C C . GLY A 1 88 ? 1.374 -1.060 -0.833 1.00 91.94 88 GLY A C 1
ATOM 708 O O . GLY A 1 88 ? 0.828 -0.177 -0.168 1.00 91.94 88 GLY A O 1
ATOM 709 N N . THR A 1 89 ? 1.389 -1.007 -2.168 1.00 91.31 89 THR A N 1
ATOM 710 C CA . THR A 1 89 ? 0.800 0.104 -2.943 1.00 91.31 89 THR A CA 1
ATOM 711 C C . THR A 1 89 ? -0.671 0.362 -2.596 1.00 91.31 89 THR A C 1
ATOM 713 O O . THR A 1 89 ? -1.089 1.520 -2.509 1.00 91.31 89 THR A O 1
ATOM 716 N N . LEU A 1 90 ? -1.451 -0.690 -2.325 1.00 91.69 90 LEU A N 1
ATOM 717 C CA . LEU A 1 90 ? -2.841 -0.564 -1.885 1.00 91.69 90 LEU A CA 1
ATOM 718 C C . LEU A 1 90 ? -2.954 0.231 -0.577 1.00 91.69 90 LEU A C 1
ATOM 720 O O . LEU A 1 90 ? -3.801 1.115 -0.458 1.00 91.69 90 LEU A O 1
ATOM 724 N N . ILE A 1 91 ? -2.082 -0.040 0.395 1.00 92.44 91 ILE A N 1
ATOM 725 C CA . ILE A 1 91 ? -2.100 0.635 1.698 1.00 92.44 91 ILE A CA 1
ATOM 726 C C . ILE A 1 91 ? -1.785 2.119 1.541 1.00 92.44 91 ILE A C 1
ATOM 728 O O . ILE A 1 91 ? -2.456 2.957 2.149 1.00 92.44 91 ILE A O 1
ATOM 732 N N . VAL A 1 92 ? -0.830 2.459 0.674 1.00 90.62 92 VAL A N 1
ATOM 733 C CA . VAL A 1 92 ? -0.536 3.855 0.324 1.00 90.62 92 VAL A CA 1
ATOM 734 C C . VAL A 1 92 ? -1.772 4.536 -0.268 1.00 90.62 92 VAL A C 1
ATOM 736 O O . VAL A 1 92 ? -2.137 5.627 0.175 1.00 90.62 92 VAL A O 1
ATOM 739 N N . ALA A 1 93 ? -2.456 3.896 -1.219 1.00 88.94 93 ALA A N 1
ATOM 740 C CA . ALA A 1 93 ? -3.654 4.452 -1.844 1.00 88.94 93 ALA A CA 1
ATOM 741 C C . ALA A 1 93 ? -4.800 4.656 -0.835 1.00 88.94 93 ALA A C 1
ATOM 743 O O . ALA A 1 93 ? -5.402 5.730 -0.791 1.00 88.94 93 ALA A O 1
ATOM 744 N N . LEU A 1 94 ? -5.063 3.671 0.028 1.00 90.12 94 LEU A N 1
ATOM 745 C CA . LEU A 1 94 ? -6.102 3.756 1.060 1.00 90.12 94 LEU A CA 1
ATOM 746 C C . LEU A 1 94 ? -5.811 4.864 2.084 1.00 90.12 94 LEU A C 1
ATOM 748 O O . LEU A 1 94 ? -6.719 5.621 2.443 1.00 90.12 94 LEU A O 1
ATOM 752 N N . LYS A 1 95 ? -4.546 5.006 2.508 1.00 87.44 95 LYS A N 1
ATOM 753 C CA . LYS A 1 95 ? -4.101 6.103 3.383 1.00 87.44 95 LYS A CA 1
ATOM 754 C C . LYS A 1 95 ? -4.295 7.465 2.710 1.00 87.44 95 LYS A C 1
ATOM 756 O O . LYS A 1 95 ? -4.809 8.382 3.349 1.00 87.44 95 LYS A O 1
ATOM 761 N N . ARG A 1 96 ? -3.956 7.597 1.419 1.00 85.31 96 ARG A N 1
ATOM 762 C CA . ARG A 1 96 ? -4.173 8.835 0.639 1.00 85.31 96 ARG A CA 1
ATOM 763 C C . ARG A 1 96 ? -5.651 9.194 0.514 1.00 85.31 96 ARG A C 1
ATOM 765 O O . ARG A 1 96 ? -6.006 10.353 0.699 1.00 85.31 96 ARG A O 1
ATOM 772 N N . LEU A 1 97 ? -6.512 8.204 0.285 1.00 85.12 97 LEU A N 1
ATOM 773 C CA . LEU A 1 97 ? -7.970 8.377 0.262 1.00 85.12 97 LEU A CA 1
ATOM 774 C C . LEU A 1 97 ? -8.565 8.694 1.642 1.00 85.12 97 LEU A C 1
ATOM 776 O O . LEU A 1 97 ? -9.782 8.839 1.763 1.00 85.12 97 LEU A O 1
ATOM 780 N N . GLY A 1 98 ? -7.738 8.767 2.689 1.00 84.12 98 GLY A N 1
ATOM 781 C CA . GLY A 1 98 ? -8.174 9.023 4.052 1.00 84.12 98 GLY A CA 1
ATOM 782 C C . GLY A 1 98 ? -9.108 7.938 4.575 1.00 84.12 98 GLY A C 1
ATOM 783 O O . GLY A 1 98 ? -9.938 8.228 5.428 1.00 84.12 98 GLY A O 1
ATOM 784 N N . ILE A 1 99 ? -9.040 6.709 4.058 1.00 86.56 99 ILE A N 1
ATOM 785 C CA . ILE A 1 99 ? -9.881 5.609 4.531 1.00 86.56 99 ILE A CA 1
ATOM 786 C C . ILE A 1 99 ? -9.298 5.097 5.847 1.00 86.56 99 ILE A C 1
ATOM 788 O O . ILE A 1 99 ? -8.115 4.773 5.931 1.00 86.56 99 ILE A O 1
ATOM 792 N N . ARG A 1 100 ? -10.129 5.014 6.893 1.00 88.38 100 ARG A N 1
ATOM 793 C CA . ARG A 1 100 ? -9.695 4.479 8.186 1.00 88.38 100 ARG A CA 1
ATOM 794 C C . ARG A 1 100 ? -9.479 2.971 8.073 1.00 88.38 100 ARG A C 1
ATOM 796 O O . ARG A 1 100 ? -10.438 2.216 7.936 1.00 88.38 100 ARG A O 1
ATOM 803 N N . ILE A 1 101 ? -8.230 2.539 8.184 1.00 92.25 101 ILE A N 1
ATOM 804 C CA . ILE A 1 101 ? -7.845 1.127 8.203 1.00 92.25 101 ILE A CA 1
ATOM 805 C C . ILE A 1 101 ? -7.683 0.697 9.661 1.00 92.25 101 ILE A C 1
ATOM 807 O O . ILE A 1 101 ? -7.081 1.407 10.461 1.00 92.25 101 ILE A O 1
ATOM 811 N N . GLN A 1 102 ? -8.248 -0.449 10.022 1.00 93.75 102 GLN A N 1
ATOM 812 C CA . GLN A 1 102 ? -8.075 -1.051 11.343 1.00 93.75 102 GLN A CA 1
ATOM 813 C C . GLN A 1 102 ? -6.980 -2.120 11.324 1.00 93.75 102 GLN A C 1
ATOM 815 O O . GLN A 1 102 ? -6.213 -2.256 12.277 1.00 93.75 102 GLN A O 1
ATOM 820 N N . CYS A 1 103 ? -6.935 -2.921 10.261 1.00 95.00 103 CYS A N 1
ATOM 821 C CA . CYS A 1 103 ? -6.005 -4.031 10.149 1.00 95.00 103 CYS A CA 1
ATOM 822 C C . CYS A 1 103 ? -5.663 -4.306 8.688 1.00 95.00 103 CYS A C 1
ATOM 824 O O . CYS A 1 103 ? -6.535 -4.218 7.822 1.00 95.00 103 CYS A O 1
ATOM 826 N N . VAL A 1 104 ? -4.407 -4.666 8.454 1.00 96.69 104 VAL A N 1
ATOM 827 C CA . VAL A 1 104 ? -3.895 -5.141 7.173 1.00 96.69 104 VAL A CA 1
ATOM 828 C C . VAL A 1 104 ? -3.341 -6.542 7.383 1.00 96.69 104 VAL A C 1
ATOM 830 O O . VAL A 1 104 ? -2.496 -6.735 8.250 1.00 96.69 104 VAL A O 1
ATOM 833 N N . ILE A 1 105 ? -3.836 -7.496 6.603 1.00 97.12 105 ILE A N 1
ATOM 834 C CA . ILE A 1 105 ? -3.300 -8.850 6.484 1.00 97.12 105 ILE A CA 1
ATOM 835 C C . ILE A 1 105 ? -2.505 -8.874 5.181 1.00 97.12 105 ILE A C 1
ATOM 837 O O . ILE A 1 105 ? -3.095 -8.842 4.096 1.00 97.12 105 ILE A O 1
ATOM 841 N N . HIS A 1 106 ? -1.180 -8.861 5.300 1.00 96.50 106 HIS A N 1
ATOM 842 C CA . HIS A 1 106 ? -0.248 -8.788 4.178 1.00 96.50 106 HIS A CA 1
ATOM 843 C C . HIS A 1 106 ? 0.173 -10.197 3.766 1.00 96.50 106 HIS A C 1
ATOM 845 O O . HIS A 1 106 ? 0.706 -10.968 4.561 1.00 96.50 106 HIS A O 1
ATOM 851 N N . CYS A 1 107 ? -0.102 -10.562 2.517 1.00 96.31 107 CYS A N 1
ATOM 852 C CA . CYS A 1 107 ? 0.257 -11.862 1.965 1.00 96.31 107 CYS A CA 1
ATOM 853 C C . CYS A 1 107 ? 1.229 -11.669 0.798 1.00 96.31 107 CYS A C 1
ATOM 855 O O . CYS A 1 107 ? 0.810 -11.463 -0.341 1.00 96.31 107 CYS A O 1
ATOM 857 N N . GLU A 1 108 ? 2.527 -11.768 1.083 1.00 96.06 108 GLU A N 1
ATOM 858 C CA . GLU A 1 108 ? 3.605 -11.687 0.096 1.00 96.06 108 GLU A CA 1
ATOM 859 C C . GLU A 1 108 ? 4.673 -12.757 0.363 1.00 96.06 108 GLU A C 1
ATOM 861 O O . GLU A 1 108 ? 4.973 -13.090 1.510 1.00 96.06 108 GLU A O 1
ATOM 866 N N . HIS A 1 109 ? 5.233 -13.310 -0.711 1.00 95.12 109 HIS A N 1
ATOM 867 C CA . HIS A 1 109 ? 6.280 -14.329 -0.678 1.00 95.12 109 HIS A CA 1
ATOM 868 C C . HIS A 1 109 ? 7.679 -13.758 -0.948 1.00 95.12 109 HIS A C 1
ATOM 870 O O . HIS A 1 109 ? 8.674 -14.332 -0.491 1.00 95.12 109 HIS A O 1
ATOM 876 N N . ASP A 1 110 ? 7.770 -12.656 -1.700 1.00 93.38 110 ASP A N 1
ATOM 877 C CA . ASP A 1 110 ? 9.034 -11.989 -1.975 1.00 93.38 110 ASP A CA 1
ATOM 878 C C . ASP A 1 110 ? 9.541 -11.299 -0.702 1.00 93.38 110 ASP A C 1
ATOM 880 O O . ASP A 1 110 ? 8.946 -10.355 -0.187 1.00 93.38 110 ASP A O 1
ATOM 884 N N . LYS A 1 111 ? 10.685 -11.767 -0.197 1.00 90.88 111 LYS A N 1
ATOM 885 C CA . LYS A 1 111 ? 11.269 -11.278 1.058 1.00 90.88 111 LYS A CA 1
ATOM 886 C C . LYS A 1 111 ? 11.698 -9.815 0.997 1.00 90.88 111 LYS A C 1
ATOM 888 O O . LYS A 1 111 ? 11.674 -9.148 2.030 1.00 90.88 111 LYS A O 1
ATOM 893 N N . VAL A 1 112 ? 12.133 -9.335 -0.167 1.00 92.38 112 VAL A N 1
ATOM 894 C CA . VAL A 1 112 ? 12.505 -7.928 -0.356 1.00 92.38 112 VAL A CA 1
ATOM 895 C C . VAL A 1 112 ? 11.243 -7.083 -0.286 1.00 92.38 112 VAL A C 1
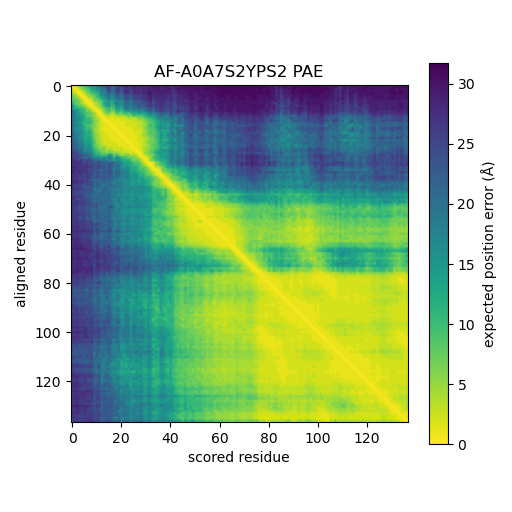ATOM 897 O O . VAL A 1 112 ? 11.208 -6.116 0.469 1.00 92.38 112 VAL A O 1
ATOM 900 N N . ALA A 1 113 ? 10.184 -7.500 -0.978 1.00 86.44 113 ALA A N 1
ATOM 901 C CA . ALA A 1 113 ? 8.900 -6.816 -0.938 1.00 86.44 113 ALA A CA 1
ATOM 902 C C . ALA A 1 113 ? 8.295 -6.793 0.478 1.00 86.44 113 ALA A C 1
ATOM 904 O O . ALA A 1 113 ? 7.877 -5.732 0.941 1.00 86.44 113 ALA A O 1
ATOM 905 N N . THR A 1 114 ? 8.333 -7.917 1.204 1.00 92.44 114 THR A N 1
ATOM 906 C CA . THR A 1 114 ? 7.910 -7.986 2.613 1.00 92.44 114 THR A CA 1
ATOM 907 C C . THR A 1 114 ? 8.731 -7.054 3.502 1.00 92.44 114 THR A C 1
ATOM 909 O O . THR A 1 114 ? 8.155 -6.325 4.307 1.00 92.44 114 THR A O 1
ATOM 912 N N . HIS A 1 115 ? 10.060 -7.032 3.355 1.00 91.44 115 HIS A N 1
ATOM 913 C CA . HIS A 1 115 ? 10.911 -6.131 4.133 1.00 91.44 115 HIS A CA 1
ATOM 914 C C . HIS A 1 115 ? 10.576 -4.664 3.853 1.00 91.44 115 HIS A C 1
ATOM 916 O O . HIS A 1 115 ? 10.385 -3.894 4.791 1.00 91.44 115 HIS A O 1
ATOM 922 N N . THR A 1 116 ? 10.455 -4.283 2.580 1.00 90.88 116 THR A N 1
ATOM 923 C CA . THR A 1 116 ? 10.091 -2.919 2.182 1.00 90.88 116 THR A CA 1
ATOM 924 C C . THR A 1 116 ? 8.715 -2.528 2.719 1.00 90.88 116 THR A C 1
ATOM 926 O O . THR A 1 116 ? 8.562 -1.430 3.252 1.00 90.88 116 THR A O 1
ATOM 929 N N . PHE A 1 117 ? 7.729 -3.427 2.644 1.00 93.56 117 PHE A N 1
ATOM 930 C CA . PHE A 1 117 ? 6.403 -3.215 3.222 1.00 93.56 117 PHE A CA 1
ATOM 931 C C . PHE A 1 117 ? 6.490 -2.929 4.727 1.00 93.56 117 PHE A C 1
ATOM 933 O O . PHE A 1 117 ? 6.001 -1.901 5.196 1.00 93.56 117 PHE A O 1
ATOM 940 N N . GLN A 1 118 ? 7.147 -3.812 5.483 1.00 92.75 118 GLN A N 1
ATOM 941 C CA . GLN A 1 118 ? 7.278 -3.684 6.935 1.00 92.75 118 GLN A CA 1
ATOM 942 C C . GLN A 1 118 ? 8.041 -2.412 7.318 1.00 92.75 118 GLN A C 1
ATOM 944 O O . GLN A 1 118 ? 7.600 -1.664 8.186 1.00 92.75 118 GLN A O 1
ATOM 949 N N . PHE A 1 119 ? 9.140 -2.118 6.622 1.00 91.00 119 PHE A N 1
ATOM 950 C CA . PHE A 1 119 ? 9.956 -0.931 6.860 1.00 91.00 119 PHE A CA 1
ATOM 951 C C . PHE A 1 119 ? 9.188 0.382 6.651 1.00 91.00 119 PHE A C 1
ATOM 953 O O . PHE A 1 119 ? 9.434 1.348 7.374 1.00 91.00 119 PHE A O 1
ATOM 960 N N . ASN A 1 120 ? 8.260 0.420 5.689 1.00 90.25 120 ASN A N 1
ATOM 961 C CA . ASN A 1 120 ? 7.512 1.626 5.322 1.00 90.25 120 ASN A CA 1
ATOM 962 C C . ASN A 1 120 ? 6.145 1.760 6.011 1.00 90.25 120 ASN A C 1
ATOM 964 O O . ASN A 1 120 ? 5.559 2.849 6.005 1.00 90.25 120 ASN A O 1
ATOM 968 N N . HIS A 1 121 ? 5.589 0.676 6.556 1.00 90.31 121 HIS A N 1
ATOM 969 C CA . HIS A 1 121 ? 4.215 0.670 7.066 1.00 90.31 121 HIS A CA 1
ATOM 970 C C . HIS A 1 121 ? 4.075 0.163 8.498 1.00 90.31 121 HIS A C 1
ATOM 972 O O . HIS A 1 121 ? 3.210 0.669 9.210 1.00 90.31 121 HIS A O 1
ATOM 978 N N . ASP A 1 122 ? 4.907 -0.778 8.939 1.00 90.56 122 ASP A N 1
ATOM 979 C CA . ASP A 1 122 ? 4.772 -1.404 10.250 1.00 90.56 122 ASP A CA 1
ATOM 980 C C . ASP A 1 122 ? 5.663 -0.715 11.292 1.00 90.56 122 ASP A C 1
ATOM 982 O O . ASP A 1 122 ? 6.878 -0.915 11.344 1.00 90.56 122 ASP A O 1
ATOM 986 N N . CYS A 1 123 ? 5.050 0.076 12.178 1.00 88.19 123 CYS A N 1
ATOM 987 C CA . CYS A 1 123 ? 5.769 0.767 13.250 1.00 88.19 123 CYS A CA 1
ATOM 988 C C . CYS A 1 123 ? 6.369 -0.179 14.308 1.00 88.19 123 CYS A C 1
ATOM 990 O O . CYS A 1 123 ? 7.205 0.251 15.102 1.00 88.19 123 CYS A O 1
ATOM 992 N N . GLN A 1 124 ? 5.949 -1.451 14.362 1.00 90.50 124 GLN A N 1
ATOM 993 C CA . GLN A 1 124 ? 6.596 -2.458 15.213 1.00 90.50 124 GLN A CA 1
ATOM 994 C C . GLN A 1 124 ? 7.920 -2.934 14.607 1.00 90.50 124 GLN A C 1
ATOM 996 O O . GLN A 1 124 ? 8.835 -3.300 15.345 1.00 90.50 124 GLN A O 1
ATOM 1001 N N . TYR A 1 125 ? 8.025 -2.906 13.276 1.00 90.62 125 TYR A N 1
ATOM 1002 C CA . TYR A 1 125 ? 9.229 -3.270 12.539 1.00 90.62 125 TYR A CA 1
ATOM 1003 C C . TYR A 1 125 ? 10.199 -2.092 12.389 1.00 90.62 125 TYR A C 1
ATOM 1005 O O . TYR A 1 125 ? 11.401 -2.254 12.601 1.00 90.62 125 TYR A O 1
ATOM 1013 N N . ASN A 1 126 ? 9.682 -0.904 12.059 1.00 89.12 126 ASN A N 1
ATOM 1014 C CA . ASN A 1 126 ? 10.443 0.339 11.978 1.00 89.12 126 ASN A CA 1
ATOM 1015 C C . ASN A 1 126 ? 9.934 1.363 13.016 1.00 89.12 126 ASN A C 1
ATOM 1017 O O . ASN A 1 126 ? 8.968 2.083 12.747 1.00 89.12 126 ASN A O 1
ATOM 1021 N N . PRO A 1 127 ? 10.593 1.477 14.186 1.00 88.00 127 PRO A N 1
ATOM 1022 C CA . PRO A 1 127 ? 10.191 2.397 15.252 1.00 88.00 127 PRO A CA 1
ATOM 1023 C C . PRO A 1 127 ? 10.287 3.887 14.898 1.00 88.00 127 PRO A C 1
ATOM 1025 O O . PRO A 1 127 ? 9.792 4.718 15.658 1.00 88.00 127 PRO A O 1
ATOM 1028 N N 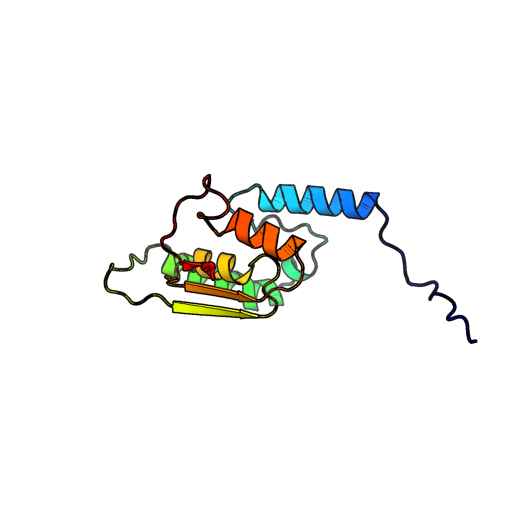. GLU A 1 128 ? 10.932 4.248 13.783 1.00 89.00 128 GLU A N 1
ATOM 1029 C CA . GLU A 1 128 ? 10.985 5.636 13.304 1.00 89.00 128 GLU A CA 1
ATOM 1030 C C . GLU A 1 128 ? 9.647 6.087 12.690 1.00 89.00 128 GLU A C 1
ATOM 1032 O O . GLU A 1 128 ? 9.406 7.287 12.531 1.00 89.00 128 GLU A O 1
ATOM 1037 N N . LEU A 1 129 ? 8.752 5.144 12.370 1.00 82.75 129 LEU A N 1
ATOM 1038 C CA . LEU A 1 129 ? 7.419 5.440 11.861 1.00 82.75 129 LEU A CA 1
ATOM 1039 C C . LEU A 1 129 ? 6.479 5.921 12.971 1.00 82.75 129 LEU A C 1
ATOM 1041 O O . LEU A 1 129 ? 6.436 5.390 14.082 1.00 82.75 129 LEU A O 1
ATOM 1045 N N . VAL A 1 130 ? 5.629 6.888 12.628 1.00 86.50 130 VAL A N 1
ATOM 1046 C CA . VAL A 1 130 ? 4.509 7.289 13.485 1.00 86.50 130 VAL A CA 1
ATOM 1047 C C . VAL A 1 130 ? 3.493 6.150 13.537 1.00 86.50 130 VAL A C 1
ATOM 1049 O O . VAL A 1 130 ? 3.029 5.685 12.498 1.00 86.50 130 VAL A O 1
ATOM 1052 N N . ASN A 1 131 ? 3.117 5.731 14.747 1.00 86.88 131 ASN A N 1
ATOM 1053 C CA . ASN A 1 131 ? 2.074 4.729 14.943 1.00 86.88 131 ASN A CA 1
ATOM 1054 C C . ASN A 1 131 ? 0.732 5.262 14.414 1.00 86.88 131 ASN A C 1
ATOM 1056 O O . ASN A 1 131 ? 0.159 6.207 14.960 1.00 86.88 131 ASN A O 1
ATOM 1060 N N . ASP A 1 132 ? 0.245 4.643 13.344 1.00 84.69 132 ASP A N 1
ATOM 1061 C CA . ASP A 1 132 ? -0.993 4.993 12.649 1.00 84.69 132 ASP A CA 1
ATOM 1062 C C . ASP A 1 132 ? -2.229 4.264 13.212 1.00 84.69 132 ASP A C 1
ATOM 1064 O O . ASP A 1 132 ? -3.344 4.445 12.718 1.00 84.69 132 ASP A O 1
ATOM 1068 N N . GLY A 1 133 ? -2.053 3.467 14.270 1.00 85.69 133 GLY A N 1
ATOM 1069 C CA . GLY A 1 133 ? -3.105 2.681 14.909 1.00 85.69 133 GLY A CA 1
ATOM 1070 C C . GLY A 1 133 ? -3.555 1.467 14.093 1.00 85.69 133 GLY A C 1
ATOM 1071 O O . GLY A 1 133 ? -4.543 0.829 14.466 1.00 85.69 133 GLY A O 1
ATOM 1072 N N . ILE A 1 134 ? -2.862 1.147 12.996 1.00 90.44 134 ILE A N 1
ATOM 1073 C CA . ILE A 1 134 ? -3.163 0.002 12.140 1.00 90.44 134 ILE A CA 1
ATOM 1074 C C . ILE A 1 134 ? -2.453 -1.234 12.691 1.00 90.44 134 ILE A C 1
ATOM 1076 O O . ILE A 1 134 ? -1.275 -1.207 13.039 1.00 90.44 134 ILE A O 1
ATOM 1080 N N . ARG A 1 135 ? -3.173 -2.356 12.748 1.00 92.50 135 ARG A N 1
ATOM 1081 C CA . ARG A 1 135 ? -2.571 -3.658 13.049 1.00 92.50 135 ARG A CA 1
ATOM 1082 C C . ARG A 1 135 ? -2.118 -4.342 11.760 1.00 92.50 135 ARG A C 1
ATOM 1084 O O . ARG A 1 135 ? -2.973 -4.740 10.967 1.00 92.50 135 ARG A O 1
ATOM 10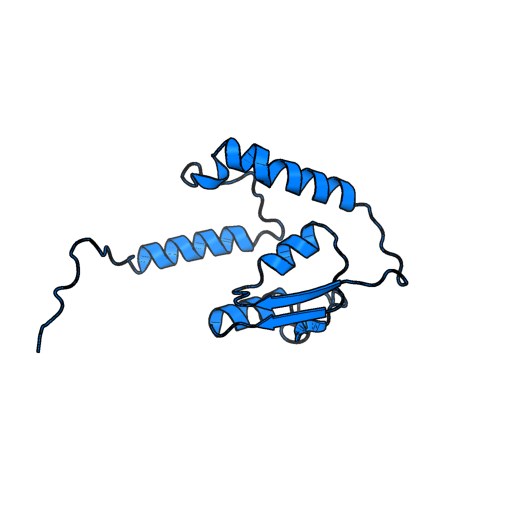91 N N . TYR A 1 136 ? -0.814 -4.517 11.596 1.00 91.75 136 TYR A N 1
ATOM 1092 C CA . TYR A 1 136 ? -0.219 -5.287 10.503 1.00 91.75 136 TYR A CA 1
ATOM 1093 C C . TYR A 1 136 ? -0.069 -6.757 10.921 1.00 91.75 136 TYR A C 1
ATOM 1095 O O . TYR A 1 136 ? 0.306 -7.042 12.061 1.00 91.75 136 TYR A O 1
ATOM 1103 N N . VAL A 1 137 ? -0.465 -7.670 10.033 1.00 89.81 137 VAL A N 1
ATOM 1104 C CA . VAL A 1 137 ? -0.451 -9.133 10.213 1.00 89.81 137 VAL A CA 1
ATOM 1105 C C . VAL A 1 137 ? 0.213 -9.775 9.016 1.00 89.81 137 VAL A C 1
ATOM 1107 O O . VAL A 1 137 ? -0.179 -9.395 7.889 1.00 89.81 137 VAL A O 1
#